Protein AF-A0AAW8L1C1-F1 (afdb_monomer_lite)

Secondary structure (DSSP, 8-state):
--------STTHHHHHHHHHHHTT-----S----PBPTTTTS-BHHHHHHHHHH-BGGGTB-----HHHHHHHHHHHHHHHHHHHHHHHHTT-HHHHHHHHHTT-

Structure (mmCIF, N/CA/C/O backbone):
data_AF-A0AAW8L1C1-F1
#
_entry.id   AF-A0AAW8L1C1-F1
#
loop_
_atom_site.group_PDB
_atom_site.id
_atom_site.type_symbol
_atom_site.label_atom_id
_atom_site.label_alt_id
_atom_site.label_comp_id
_atom_site.label_asym_id
_atom_site.label_entity_id
_atom_site.label_seq_id
_atom_site.pdbx_PDB_ins_code
_atom_site.Cartn_x
_atom_site.Cartn_y
_atom_site.Cartn_z
_atom_site.occupancy
_atom_site.B_iso_or_equiv
_atom_site.auth_seq_id
_atom_site.auth_comp_id
_atom_site.auth_asym_id
_atom_site.auth_atom_id
_atom_site.pdbx_PDB_model_num
ATOM 1 N N . MET A 1 1 ? -36.958 15.643 1.285 1.00 40.38 1 MET A N 1
ATOM 2 C CA . MET A 1 1 ? -37.271 14.335 1.900 1.00 40.38 1 MET A CA 1
ATOM 3 C C . MET A 1 1 ? -36.208 14.059 2.958 1.00 40.38 1 MET A C 1
ATOM 5 O O . MET A 1 1 ? -35.172 13.511 2.624 1.00 40.38 1 MET A O 1
ATOM 9 N N . SER A 1 2 ? -36.392 14.546 4.189 1.00 45.84 2 SER A N 1
ATOM 10 C CA . SER A 1 2 ? -35.437 14.309 5.283 1.00 45.84 2 SER A CA 1
ATOM 11 C C . SER A 1 2 ? -35.909 13.071 6.038 1.00 45.84 2 SER A C 1
ATOM 13 O O . SER A 1 2 ? -36.905 13.141 6.760 1.00 45.84 2 SER A O 1
ATOM 15 N N . SER A 1 3 ? -35.301 11.909 5.787 1.00 51.88 3 SER A N 1
ATOM 16 C CA . SER A 1 3 ? -35.626 10.710 6.560 1.00 51.88 3 SER A CA 1
ATOM 17 C C . SER A 1 3 ? -35.063 10.889 7.966 1.00 51.88 3 SER A C 1
ATOM 19 O O . SER A 1 3 ? -33.849 10.868 8.166 1.00 51.88 3 SER A O 1
ATOM 21 N N . GLY A 1 4 ? -35.951 11.103 8.935 1.00 50.31 4 GLY A N 1
ATOM 22 C CA . GLY A 1 4 ? -35.604 11.203 10.346 1.00 50.31 4 GLY A CA 1
ATOM 23 C C . GLY A 1 4 ? -35.111 9.863 10.878 1.00 50.31 4 GLY A C 1
ATOM 24 O O . GLY A 1 4 ? -35.896 9.065 11.383 1.00 50.31 4 GLY A O 1
ATOM 25 N N . VAL A 1 5 ? -33.804 9.630 10.788 1.00 61.09 5 VAL A N 1
ATOM 26 C CA . VAL A 1 5 ? -33.134 8.591 11.566 1.00 61.09 5 VAL A CA 1
ATOM 27 C C . VAL A 1 5 ? -33.022 9.118 12.995 1.00 61.09 5 VAL A C 1
ATOM 29 O O . VAL A 1 5 ? -32.218 10.002 13.287 1.00 61.09 5 VAL A O 1
ATOM 32 N N . LYS A 1 6 ? -33.863 8.614 13.904 1.00 57.12 6 LYS A N 1
ATOM 33 C CA . LYS A 1 6 ? -33.656 8.809 15.343 1.00 57.12 6 LYS A CA 1
ATOM 34 C C . LYS A 1 6 ? -32.507 7.894 15.760 1.00 57.12 6 LYS A C 1
ATOM 36 O O . LYS A 1 6 ? -32.712 6.700 15.944 1.00 57.12 6 LYS A O 1
ATOM 41 N N . SER A 1 7 ? -31.300 8.448 15.853 1.00 58.81 7 SER A N 1
ATOM 42 C CA . SER A 1 7 ? -30.153 7.761 16.449 1.00 58.81 7 SER A CA 1
ATOM 43 C C . SER A 1 7 ? -30.494 7.415 17.902 1.00 58.81 7 SER A C 1
ATOM 45 O O . SER A 1 7 ? -30.607 8.302 18.747 1.00 58.81 7 SER A O 1
ATOM 47 N N . SER A 1 8 ? -30.746 6.139 18.192 1.00 62.31 8 SER A N 1
ATOM 48 C CA . SER A 1 8 ? -30.950 5.663 19.560 1.00 62.31 8 SER A CA 1
ATOM 49 C C . SER A 1 8 ? -30.273 4.310 19.745 1.00 62.31 8 SER A C 1
ATOM 51 O O . SER A 1 8 ? -30.712 3.310 19.183 1.00 62.31 8 SER A O 1
ATOM 53 N N . GLY A 1 9 ? -29.202 4.296 20.535 1.00 63.62 9 GLY A N 1
ATOM 54 C CA . GLY A 1 9 ? -28.425 3.110 20.890 1.00 63.62 9 GLY A CA 1
ATOM 55 C C . GLY A 1 9 ? -27.038 3.511 21.396 1.00 63.62 9 GLY A C 1
ATOM 56 O O . GLY A 1 9 ? -26.455 4.468 20.890 1.00 63.62 9 GLY A O 1
ATOM 57 N N . LYS A 1 10 ? -26.505 2.807 22.402 1.00 63.91 10 LYS A N 1
ATOM 58 C CA . LYS A 1 10 ? -25.092 2.948 22.799 1.00 63.91 10 LYS A CA 1
ATOM 59 C C . LYS A 1 10 ? -24.225 2.425 21.646 1.00 63.91 10 LYS A C 1
ATOM 61 O O . LYS A 1 10 ? -24.422 1.284 21.246 1.00 63.91 10 LYS A O 1
ATOM 66 N N . GLY A 1 11 ? -23.327 3.251 21.109 1.00 73.31 11 GLY A N 1
ATOM 67 C CA . GLY A 1 11 ? -22.381 2.870 20.049 1.00 73.31 11 GLY A CA 1
ATOM 68 C C . GLY A 1 11 ? -22.735 3.316 18.625 1.00 73.31 11 GLY A C 1
ATOM 69 O O . GLY A 1 11 ? -21.860 3.341 17.772 1.00 73.31 11 GLY A O 1
ATOM 70 N N . LEU A 1 12 ? -23.978 3.728 18.330 1.00 81.12 12 LEU A N 1
ATOM 71 C CA . LEU A 1 12 ? -24.344 4.123 16.956 1.00 81.12 12 LEU A CA 1
ATOM 72 C C . LEU A 1 12 ? -23.616 5.399 16.497 1.00 81.12 12 LEU A C 1
ATOM 74 O O . LEU A 1 12 ? -23.209 5.496 15.344 1.00 81.12 12 LEU A O 1
ATOM 78 N N . ALA A 1 13 ? -23.450 6.370 17.400 1.00 82.44 13 ALA A N 1
ATOM 79 C CA . ALA A 1 13 ? -22.676 7.579 17.124 1.00 82.44 13 ALA A CA 1
ATOM 80 C C . ALA A 1 13 ? -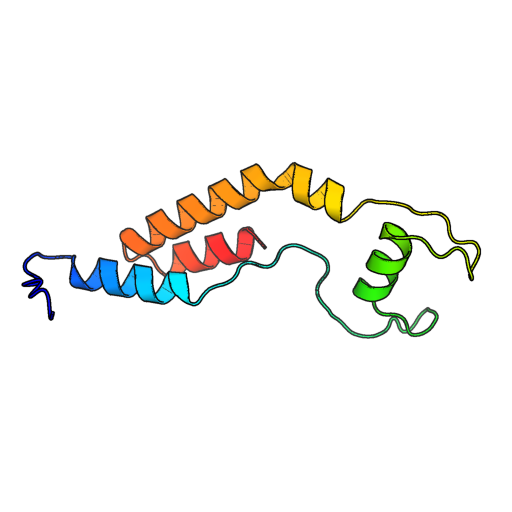21.200 7.253 16.839 1.00 82.44 13 ALA A C 1
ATOM 82 O O . ALA A 1 13 ? -20.628 7.808 15.905 1.00 82.44 13 ALA A O 1
ATOM 83 N N . ASP A 1 14 ? -20.634 6.306 17.588 1.00 81.50 14 ASP A N 1
ATOM 84 C CA . ASP A 1 14 ? -19.239 5.880 17.454 1.00 81.50 14 ASP A CA 1
ATOM 85 C C . ASP A 1 14 ? -19.007 5.169 16.111 1.00 81.50 14 ASP A C 1
ATOM 87 O O . ASP A 1 14 ? -18.030 5.448 15.425 1.00 81.50 14 ASP A O 1
ATOM 91 N N . ILE A 1 15 ? -19.957 4.338 15.667 1.00 82.88 15 ILE A N 1
ATOM 92 C CA . ILE A 1 15 ? -19.914 3.696 14.343 1.00 82.88 15 ILE A CA 1
ATOM 93 C C . ILE A 1 15 ? -19.962 4.738 13.219 1.00 82.88 15 ILE A C 1
ATOM 95 O O . ILE A 1 15 ? -19.180 4.655 12.276 1.00 82.88 15 ILE A O 1
ATOM 99 N N . PHE A 1 16 ? -20.861 5.727 13.296 1.00 85.75 16 PHE A N 1
ATOM 100 C CA . PHE A 1 16 ? -20.922 6.784 12.279 1.00 85.75 16 PHE A CA 1
ATOM 101 C C . PHE A 1 16 ? -19.635 7.607 12.227 1.00 85.75 16 PHE A C 1
ATOM 103 O O . PHE A 1 16 ? -19.192 7.960 11.136 1.00 85.75 16 PHE A O 1
ATOM 110 N N . GLN A 1 17 ? -19.032 7.879 13.384 1.00 85.00 17 GLN A N 1
ATOM 111 C CA . GLN A 1 17 ? -17.748 8.560 13.465 1.00 85.00 17 GLN A CA 1
ATOM 112 C C . GLN A 1 17 ? -16.632 7.717 12.829 1.00 85.00 17 GLN A C 1
ATOM 114 O O . GLN A 1 17 ? -15.905 8.225 11.981 1.00 85.00 17 GLN A O 1
ATOM 119 N N . ALA A 1 18 ? -16.553 6.423 13.150 1.00 84.88 18 ALA A N 1
ATOM 120 C CA . ALA A 1 18 ? -15.570 5.505 12.574 1.00 84.88 18 ALA A CA 1
ATOM 121 C C . ALA A 1 18 ? -15.708 5.381 11.047 1.00 84.88 18 ALA A C 1
ATOM 123 O O . ALA A 1 18 ? -14.718 5.426 10.322 1.00 84.88 18 ALA A O 1
ATOM 124 N N . VAL A 1 19 ? -16.940 5.281 10.534 1.00 86.19 19 VAL A N 1
ATOM 125 C CA . VAL A 1 19 ? -17.205 5.252 9.086 1.00 86.19 19 VAL A CA 1
ATOM 126 C C . VAL A 1 19 ? -16.817 6.578 8.428 1.00 86.19 19 VAL A C 1
ATOM 128 O O . VAL A 1 19 ? -16.242 6.569 7.340 1.00 86.19 19 VAL A O 1
ATOM 131 N N . ALA A 1 20 ? -17.104 7.713 9.071 1.00 87.69 20 ALA A N 1
ATOM 132 C CA . ALA A 1 20 ? -16.712 9.023 8.560 1.00 87.69 20 ALA A CA 1
ATOM 133 C C . ALA A 1 20 ? -15.184 9.166 8.481 1.00 87.69 20 ALA A C 1
ATOM 135 O O . ALA A 1 20 ? -14.679 9.638 7.465 1.00 87.69 20 ALA A O 1
ATOM 136 N N . GLU A 1 21 ? -14.453 8.710 9.498 1.00 86.50 21 GLU A N 1
ATOM 137 C CA . GLU A 1 21 ? -12.986 8.707 9.509 1.00 86.50 21 GLU A CA 1
ATOM 138 C C . GLU A 1 21 ? -12.410 7.801 8.417 1.00 86.50 21 GLU A C 1
ATOM 140 O O . GLU A 1 21 ? -11.592 8.255 7.622 1.00 86.50 21 GLU A O 1
ATOM 145 N N . LEU A 1 22 ? -12.892 6.559 8.309 1.00 87.00 22 LEU A N 1
ATOM 146 C CA . LEU A 1 22 ? -12.460 5.623 7.265 1.00 87.00 22 LEU A CA 1
ATOM 147 C C . LEU A 1 22 ? -12.724 6.160 5.855 1.00 87.00 22 LEU A C 1
ATOM 149 O O . LEU A 1 22 ? -11.906 5.968 4.964 1.00 87.00 22 LEU A O 1
ATOM 153 N N . SER A 1 23 ? -13.845 6.859 5.646 1.00 88.25 23 SER A N 1
ATOM 154 C CA . SER A 1 23 ? -14.198 7.420 4.335 1.00 88.25 23 SER A CA 1
ATOM 155 C C . SER A 1 23 ? -13.253 8.523 3.845 1.00 88.25 23 SER A C 1
ATOM 157 O O . SER A 1 23 ? -13.312 8.895 2.677 1.00 88.25 23 SER A O 1
ATOM 159 N N . GLN A 1 24 ? -12.408 9.060 4.729 1.00 89.69 24 GLN A N 1
ATOM 160 C CA . GLN A 1 24 ? -11.422 10.095 4.412 1.00 89.69 24 GLN A CA 1
ATOM 161 C C . GLN A 1 24 ? -10.014 9.529 4.192 1.00 89.69 24 GLN A C 1
ATOM 163 O O . GLN A 1 24 ? -9.082 10.302 3.972 1.00 89.69 24 GLN A O 1
ATOM 168 N N . MET A 1 25 ? -9.839 8.209 4.295 1.00 88.94 25 MET A N 1
ATOM 169 C CA . MET A 1 25 ? -8.537 7.557 4.222 1.00 88.94 25 MET A CA 1
ATOM 170 C C . MET A 1 25 ? -8.401 6.774 2.920 1.00 88.94 25 MET A C 1
ATOM 172 O O . MET A 1 25 ? -9.204 5.891 2.631 1.00 88.94 25 MET A O 1
ATOM 176 N N . ASP A 1 26 ? -7.325 7.056 2.190 1.00 91.12 26 ASP A N 1
ATOM 177 C CA . ASP A 1 26 ? -6.909 6.299 1.015 1.00 91.12 26 ASP A CA 1
ATOM 178 C C . ASP A 1 26 ? -5.613 5.545 1.333 1.00 91.12 26 ASP A C 1
ATOM 180 O O . ASP A 1 26 ? -4.654 6.129 1.842 1.00 91.12 26 ASP A O 1
ATOM 184 N N . VAL A 1 27 ? -5.574 4.249 1.014 1.00 91.69 27 VAL A N 1
ATOM 185 C CA . VAL A 1 27 ? -4.355 3.428 1.095 1.00 91.69 27 VAL A CA 1
ATOM 186 C C . VAL A 1 27 ? -3.750 3.325 -0.299 1.00 91.69 27 VAL A C 1
ATOM 188 O O . VAL A 1 27 ? -4.398 2.847 -1.232 1.00 91.69 27 VAL A O 1
ATOM 191 N N . LEU A 1 28 ? -2.506 3.784 -0.444 1.00 93.38 28 LEU A N 1
ATOM 192 C CA . LEU A 1 28 ? -1.795 3.834 -1.720 1.00 93.38 28 LEU A CA 1
ATOM 193 C C . LEU A 1 28 ? -0.677 2.793 -1.730 1.00 93.38 28 LEU A C 1
ATOM 195 O O . LEU A 1 28 ? 0.266 2.891 -0.957 1.00 93.38 28 LEU A O 1
ATOM 199 N N . VAL A 1 29 ? -0.750 1.830 -2.648 1.00 92.69 29 VAL A N 1
ATOM 200 C CA . VAL A 1 29 ? 0.267 0.780 -2.795 1.00 92.69 29 VAL A CA 1
ATOM 201 C C . VAL A 1 29 ? 1.088 1.042 -4.052 1.00 92.69 29 VAL A C 1
ATOM 203 O O . VAL A 1 29 ? 0.544 1.112 -5.154 1.00 92.69 29 VAL A O 1
ATOM 206 N N . GLY A 1 30 ? 2.406 1.177 -3.905 1.00 92.50 30 GLY A N 1
ATOM 207 C CA . GLY A 1 30 ? 3.303 1.337 -5.045 1.00 92.50 30 GLY A CA 1
ATOM 208 C C . GLY A 1 30 ? 4.653 1.945 -4.686 1.00 92.50 30 GLY A C 1
ATOM 209 O O . GLY A 1 30 ? 5.161 1.778 -3.580 1.00 92.50 30 GLY A O 1
ATOM 210 N N . ILE A 1 31 ? 5.248 2.649 -5.650 1.00 92.75 31 ILE A N 1
ATOM 211 C CA . ILE A 1 31 ? 6.515 3.359 -5.458 1.00 92.75 31 ILE A CA 1
ATOM 212 C C . ILE A 1 31 ? 6.187 4.815 -5.109 1.00 92.75 31 ILE A C 1
ATOM 214 O O . ILE A 1 31 ? 5.687 5.535 -5.979 1.00 92.75 31 ILE A O 1
ATOM 218 N N . PRO A 1 32 ? 6.454 5.274 -3.874 1.00 90.88 32 PRO A N 1
ATOM 219 C CA . PRO A 1 32 ? 6.173 6.650 -3.497 1.00 90.88 32 PRO A CA 1
ATOM 220 C C . PRO A 1 32 ? 7.024 7.619 -4.319 1.00 90.88 32 PRO A C 1
ATOM 222 O O . PRO A 1 32 ? 8.154 7.318 -4.721 1.00 90.88 32 PRO A O 1
ATOM 225 N N . HIS A 1 33 ? 6.477 8.812 -4.553 1.00 87.81 33 HIS A N 1
ATOM 226 C CA . HIS A 1 33 ? 7.273 9.902 -5.098 1.00 87.81 33 HIS A CA 1
ATOM 227 C C . HIS A 1 33 ? 8.412 10.240 -4.130 1.00 87.81 33 HIS A C 1
ATOM 229 O O . HIS A 1 33 ? 8.261 10.150 -2.912 1.00 87.81 33 HIS A O 1
ATOM 235 N N . GLY A 1 34 ? 9.554 10.634 -4.675 1.00 86.94 34 GLY A N 1
ATOM 236 C CA . GLY A 1 34 ? 10.725 10.957 -3.882 1.00 86.94 34 GLY A CA 1
ATOM 237 C C . GLY A 1 34 ? 11.739 11.740 -4.690 1.00 86.94 34 GLY A C 1
ATOM 238 O O . GLY A 1 34 ? 11.517 12.044 -5.862 1.00 86.94 34 GLY A O 1
ATOM 239 N N . GLU A 1 35 ? 12.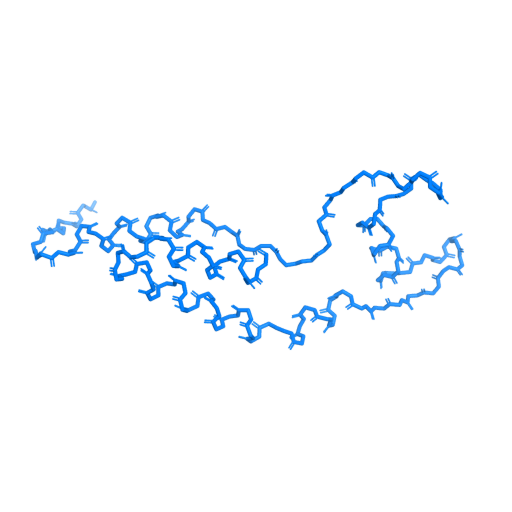856 12.043 -4.046 1.00 87.25 35 GLU A N 1
ATOM 240 C CA . GLU A 1 35 ? 13.916 12.848 -4.637 1.00 87.25 35 GLU A CA 1
ATOM 241 C C . GLU A 1 35 ? 14.578 12.163 -5.836 1.00 87.25 35 GLU A C 1
ATOM 243 O O . GLU A 1 35 ? 14.609 10.931 -5.967 1.00 87.25 35 GLU A O 1
ATOM 248 N N . ALA A 1 36 ? 15.135 12.993 -6.715 1.00 87.00 36 ALA A N 1
ATOM 249 C CA . ALA A 1 36 ? 15.981 12.524 -7.795 1.00 87.00 36 ALA A CA 1
ATOM 250 C C . ALA A 1 36 ? 17.201 11.798 -7.225 1.00 87.00 36 ALA A C 1
ATOM 252 O O . ALA A 1 36 ? 17.811 12.218 -6.236 1.00 87.00 36 ALA A O 1
ATOM 253 N N . ARG A 1 37 ? 17.579 10.705 -7.880 1.00 79.69 37 ARG A N 1
ATOM 254 C CA . ARG A 1 37 ? 18.795 9.986 -7.527 1.00 79.69 37 ARG A CA 1
ATOM 255 C C . ARG A 1 37 ? 20.017 10.866 -7.773 1.00 79.69 37 ARG A C 1
ATOM 257 O O . ARG A 1 37 ? 20.171 11.437 -8.849 1.00 79.69 37 ARG A O 1
ATOM 264 N N . THR A 1 38 ? 20.904 10.942 -6.785 1.00 79.19 38 THR A N 1
ATOM 265 C CA . THR A 1 38 ? 22.165 11.694 -6.887 1.00 79.19 38 THR A CA 1
ATOM 266 C C . THR A 1 38 ? 23.216 10.975 -7.734 1.00 79.19 38 THR A C 1
ATOM 268 O O . THR A 1 38 ? 24.174 11.601 -8.175 1.00 79.19 38 THR A O 1
ATOM 271 N N . ASP A 1 39 ? 23.037 9.672 -7.965 1.00 77.19 39 ASP A N 1
ATOM 272 C CA . ASP A 1 39 ? 23.962 8.772 -8.656 1.00 77.19 39 ASP A CA 1
ATOM 273 C C . ASP A 1 39 ? 23.534 8.416 -10.093 1.00 77.19 39 ASP A C 1
ATOM 275 O O . ASP A 1 39 ? 24.091 7.493 -10.682 1.00 77.19 39 ASP A O 1
ATOM 279 N N . GLY A 1 40 ? 22.555 9.124 -10.668 1.00 70.25 40 GLY A N 1
ATOM 280 C CA . GLY A 1 40 ? 21.994 8.793 -11.982 1.00 70.25 40 GLY A CA 1
ATOM 281 C C . GLY A 1 40 ? 21.537 10.000 -12.799 1.00 70.25 40 GLY A C 1
ATOM 282 O O . GLY A 1 40 ? 21.948 11.133 -12.560 1.00 70.25 40 GLY A O 1
ATOM 283 N N . ASP A 1 41 ? 20.645 9.750 -13.756 1.00 76.69 41 ASP A N 1
ATOM 284 C CA . ASP A 1 41 ? 20.214 10.707 -14.791 1.00 76.69 41 ASP A CA 1
ATOM 285 C C . ASP A 1 41 ? 19.246 11.800 -14.282 1.00 76.69 41 ASP A C 1
ATOM 287 O O . ASP A 1 41 ? 18.501 12.401 -15.055 1.00 76.69 41 ASP A O 1
ATOM 291 N N . GLY A 1 42 ? 19.200 12.032 -12.967 1.00 85.00 42 GLY A N 1
ATOM 292 C CA . GLY A 1 42 ? 18.263 12.960 -12.327 1.00 85.00 42 GLY A CA 1
ATOM 293 C C . GLY A 1 42 ? 16.815 12.458 -12.254 1.00 85.00 42 GLY A C 1
ATOM 294 O O . GLY A 1 42 ? 15.925 13.223 -11.888 1.00 85.00 42 GLY A O 1
ATOM 295 N N . LEU A 1 43 ? 16.563 11.188 -12.583 1.00 87.50 43 LEU A N 1
ATOM 296 C CA . LEU A 1 43 ? 15.242 10.569 -12.463 1.00 87.50 43 LEU A CA 1
ATOM 297 C C . LEU A 1 43 ? 14.965 10.095 -11.030 1.00 87.50 43 LEU A C 1
ATOM 299 O O . LEU A 1 43 ? 15.864 9.665 -10.299 1.00 87.50 43 LEU A O 1
ATOM 303 N N . THR A 1 44 ? 13.693 10.139 -10.640 1.00 92.06 44 THR A N 1
ATOM 304 C CA . THR A 1 44 ? 13.202 9.579 -9.374 1.00 92.06 44 THR A CA 1
ATOM 305 C C . THR A 1 44 ? 12.925 8.080 -9.514 1.00 92.06 44 THR A C 1
ATOM 307 O O . THR A 1 44 ? 12.706 7.568 -10.615 1.00 92.06 44 THR A O 1
ATOM 310 N N . ASN A 1 45 ? 12.866 7.352 -8.394 1.00 91.25 45 ASN A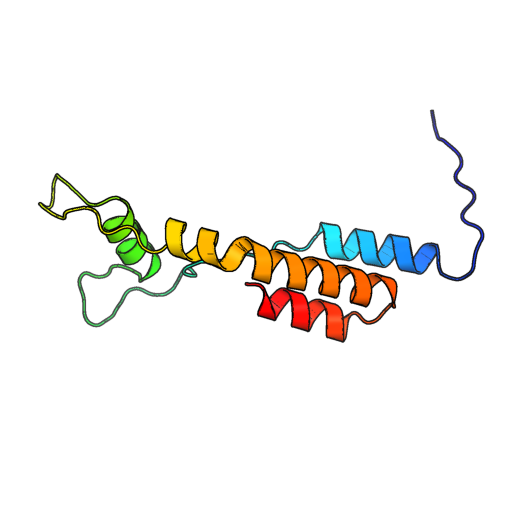 N 1
ATOM 311 C CA . ASN A 1 45 ? 12.533 5.920 -8.417 1.00 91.25 45 ASN A CA 1
ATOM 312 C C . ASN A 1 45 ? 11.150 5.644 -9.029 1.00 91.25 45 ASN A C 1
ATOM 314 O O . ASN A 1 45 ? 10.987 4.653 -9.737 1.00 91.25 45 ASN A O 1
ATOM 318 N N . ALA A 1 46 ? 10.176 6.531 -8.810 1.00 92.69 46 ALA A N 1
ATOM 319 C CA . ALA A 1 46 ? 8.852 6.416 -9.414 1.00 92.69 46 ALA A CA 1
ATOM 320 C C . ALA A 1 46 ? 8.911 6.546 -10.948 1.00 92.69 46 ALA A C 1
ATOM 322 O O . ALA A 1 46 ? 8.291 5.760 -11.660 1.00 92.69 46 ALA A O 1
ATOM 323 N N . GLN A 1 47 ? 9.706 7.488 -11.467 1.00 92.25 47 GLN A N 1
ATOM 324 C CA . GLN A 1 47 ? 9.898 7.660 -12.912 1.00 92.25 47 GLN A CA 1
ATOM 325 C C . GLN A 1 47 ? 10.623 6.468 -13.540 1.00 92.25 47 GLN A C 1
ATOM 327 O O . GLN A 1 47 ? 10.227 6.003 -14.605 1.00 92.25 47 GLN A O 1
ATOM 332 N N . ILE A 1 48 ? 11.658 5.951 -12.871 1.00 91.25 48 ILE A N 1
ATOM 333 C CA . ILE A 1 48 ? 12.386 4.761 -13.326 1.00 91.25 48 ILE A CA 1
ATOM 334 C C . ILE A 1 48 ? 11.450 3.548 -13.346 1.00 91.25 48 ILE A C 1
ATOM 336 O O . ILE A 1 48 ? 11.423 2.818 -14.333 1.00 91.25 48 ILE A O 1
ATOM 340 N N . GLY A 1 49 ? 10.653 3.351 -12.291 1.00 92.44 49 GLY A N 1
ATOM 341 C CA . G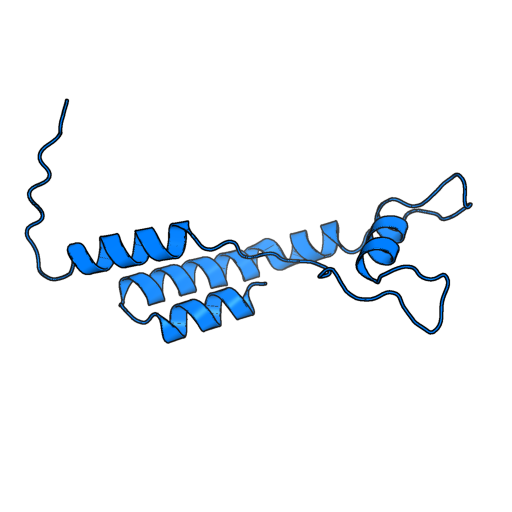LY A 1 49 ? 9.663 2.278 -12.229 1.00 92.44 49 GLY A CA 1
ATOM 342 C C . GLY A 1 49 ? 8.654 2.354 -13.372 1.00 92.44 49 GLY A C 1
ATOM 343 O O . GLY A 1 49 ? 8.442 1.361 -14.057 1.00 92.44 49 GLY A O 1
ATOM 344 N N . TYR A 1 50 ? 8.118 3.545 -13.645 1.00 92.50 50 TYR A N 1
ATOM 345 C CA . TYR A 1 50 ? 7.199 3.772 -14.762 1.00 92.50 50 TYR A CA 1
ATOM 346 C C . TYR A 1 50 ? 7.837 3.475 -16.129 1.00 92.50 50 TYR A C 1
ATOM 348 O O . TYR A 1 50 ? 7.230 2.815 -16.970 1.00 92.50 50 TYR A O 1
ATOM 356 N N . LEU A 1 51 ? 9.079 3.923 -16.343 1.00 93.44 51 LEU A N 1
ATOM 357 C CA . LEU A 1 51 ? 9.825 3.675 -17.578 1.00 93.44 51 LEU A CA 1
ATOM 358 C C . LEU A 1 51 ? 10.109 2.185 -17.792 1.00 93.44 51 LEU A C 1
ATOM 360 O O . LEU A 1 51 ? 10.074 1.710 -18.922 1.00 93.44 51 LEU A O 1
ATOM 364 N N . MET A 1 52 ? 10.405 1.448 -16.721 1.00 93.12 52 MET A N 1
ATOM 365 C CA . MET A 1 52 ? 10.592 0.002 -16.799 1.00 93.12 52 MET A CA 1
ATOM 366 C C . MET A 1 52 ? 9.269 -0.712 -17.069 1.00 93.12 52 MET A C 1
ATOM 368 O O . MET A 1 52 ? 9.238 -1.576 -17.936 1.00 93.12 52 MET A O 1
ATOM 372 N N . GLU A 1 53 ? 8.185 -0.325 -16.396 1.00 94.31 53 GLU A N 1
ATOM 373 C CA . GLU A 1 53 ? 6.868 -0.943 -16.570 1.00 94.31 53 GLU A CA 1
ATOM 374 C C . GLU A 1 53 ? 6.367 -0.823 -18.017 1.00 94.31 53 GLU A C 1
ATOM 376 O O . GLU A 1 53 ? 5.986 -1.824 -18.613 1.00 94.31 53 GLU A O 1
ATOM 381 N N . GLY A 1 54 ? 6.410 0.383 -18.598 1.00 93.31 54 GLY A N 1
ATOM 382 C CA . GLY A 1 54 ? 5.904 0.648 -19.953 1.00 93.31 54 GLY A CA 1
ATOM 383 C C . GLY A 1 54 ? 6.940 0.541 -21.077 1.00 93.31 54 GLY A C 1
ATOM 384 O O . GLY A 1 54 ? 6.583 0.610 -22.253 1.00 93.31 54 GLY A O 1
ATOM 385 N N . GLY A 1 55 ? 8.225 0.411 -20.739 1.00 94.25 55 GLY A N 1
ATOM 386 C CA . GLY A 1 55 ? 9.320 0.528 -21.700 1.00 94.25 55 GLY A CA 1
ATOM 387 C C . GLY A 1 55 ? 9.425 1.922 -22.339 1.00 94.25 55 GLY A C 1
ATOM 388 O O . GLY A 1 55 ? 8.700 2.865 -22.022 1.00 94.25 55 GLY A O 1
ATOM 389 N N . SER A 1 56 ? 10.361 2.069 -23.275 1.00 93.12 56 SER A N 1
ATOM 390 C CA . SER A 1 56 ? 10.513 3.273 -24.095 1.00 93.12 56 SER A CA 1
ATOM 391 C C . SER A 1 56 ? 11.128 2.921 -25.448 1.00 93.12 56 SER A C 1
ATOM 393 O O . SER A 1 56 ? 12.351 2.779 -25.559 1.00 93.12 56 SER A O 1
ATOM 395 N N . PRO A 1 57 ? 10.308 2.803 -26.512 1.00 91.62 57 PRO A N 1
ATOM 396 C CA . PRO A 1 57 ? 10.806 2.539 -27.859 1.00 91.62 57 PRO A CA 1
ATOM 397 C C . PRO A 1 57 ? 11.770 3.621 -28.362 1.00 91.62 57 PRO A C 1
ATOM 399 O O . PRO A 1 57 ? 12.743 3.309 -29.040 1.00 91.62 57 PRO A O 1
ATOM 402 N N . SER A 1 58 ? 11.547 4.889 -27.994 1.00 92.50 58 SER A N 1
ATOM 403 C CA . SER A 1 58 ? 12.414 6.009 -28.389 1.00 92.50 58 SER A CA 1
ATOM 404 C C . SER A 1 58 ? 13.802 5.948 -27.748 1.00 92.50 58 SER A C 1
ATOM 406 O O . SER A 1 58 ? 14.756 6.480 -28.311 1.00 92.50 58 SER A O 1
ATOM 408 N N . GLN A 1 59 ? 13.927 5.283 -26.597 1.00 90.12 59 GLN A N 1
ATOM 409 C CA . GLN A 1 59 ? 15.194 5.076 -25.893 1.00 90.12 59 GLN A CA 1
ATOM 410 C C . GLN A 1 59 ? 15.728 3.641 -26.037 1.00 90.12 59 GLN A C 1
ATOM 412 O O . GLN A 1 59 ? 16.725 3.305 -25.405 1.00 90.12 59 GLN A O 1
ATOM 417 N N . ASN A 1 60 ? 15.102 2.799 -26.873 1.00 92.75 60 ASN A N 1
ATOM 418 C CA . ASN A 1 60 ? 15.409 1.368 -27.013 1.00 92.75 60 ASN A CA 1
ATOM 419 C C . ASN A 1 60 ? 15.362 0.586 -25.685 1.00 92.75 60 ASN A C 1
ATOM 421 O O . ASN A 1 60 ? 16.140 -0.345 -25.468 1.00 92.75 60 ASN A O 1
ATOM 425 N N . ILE A 1 61 ? 14.443 0.956 -24.792 1.00 91.94 61 ILE A N 1
ATOM 426 C CA . ILE A 1 61 ? 14.214 0.269 -23.521 1.00 91.94 61 ILE A CA 1
ATOM 427 C C . ILE A 1 61 ? 13.023 -0.682 -23.704 1.00 91.94 61 ILE A C 1
ATOM 429 O O . ILE A 1 61 ? 11.914 -0.203 -23.955 1.00 91.94 61 ILE A O 1
ATOM 433 N N . PRO A 1 62 ? 13.210 -2.010 -23.599 1.00 94.25 62 PRO A N 1
ATOM 434 C CA . PRO A 1 62 ? 12.089 -2.942 -23.599 1.00 94.25 62 PRO A CA 1
ATOM 435 C C . PRO A 1 62 ? 11.289 -2.829 -22.295 1.00 94.25 62 PRO A C 1
ATOM 437 O O . PRO A 1 62 ? 11.853 -2.507 -21.247 1.00 94.25 62 PRO A O 1
ATOM 440 N N . GLU A 1 63 ? 9.997 -3.140 -22.363 1.00 95.50 63 GLU A N 1
ATOM 441 C CA . GLU A 1 63 ? 9.134 -3.253 -21.184 1.00 95.50 63 GLU A CA 1
ATOM 442 C C . GLU A 1 63 ? 9.616 -4.363 -20.234 1.00 95.50 63 GLU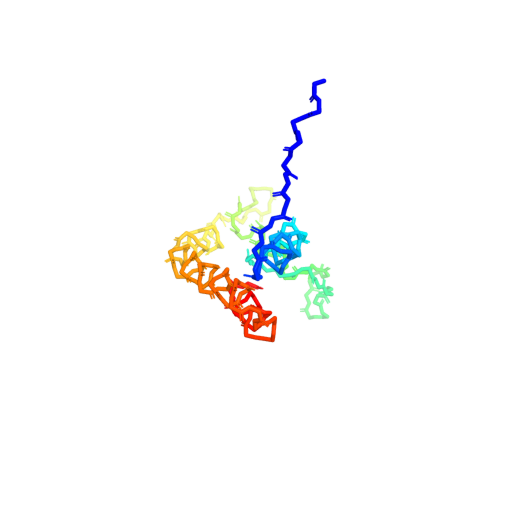 A C 1
ATOM 444 O O . GLU A 1 63 ? 10.120 -5.412 -20.645 1.00 95.50 63 GLU A O 1
ATOM 449 N N . ARG A 1 64 ? 9.490 -4.099 -18.936 1.00 95.69 64 ARG A N 1
ATOM 450 C CA . ARG A 1 64 ? 9.842 -4.977 -17.821 1.00 95.69 64 ARG A CA 1
ATOM 451 C C . ARG A 1 64 ? 8.770 -4.815 -16.742 1.00 95.69 64 ARG A C 1
ATOM 453 O O . ARG A 1 64 ? 9.049 -4.161 -15.743 1.00 95.69 64 ARG A O 1
ATOM 460 N N . PRO A 1 65 ? 7.558 -5.355 -16.938 1.00 94.75 65 PRO A N 1
ATOM 461 C CA . PRO A 1 65 ? 6.467 -5.184 -15.987 1.00 94.75 65 PRO A CA 1
ATOM 462 C C . PRO A 1 65 ? 6.774 -5.891 -14.662 1.00 94.75 65 PRO A C 1
ATOM 464 O O . PRO A 1 65 ? 7.133 -7.070 -14.636 1.00 94.75 65 PRO A O 1
ATOM 467 N N . PHE A 1 66 ? 6.649 -5.164 -13.557 1.00 94.44 66 PHE A N 1
ATOM 468 C CA . PHE A 1 66 ? 6.894 -5.659 -12.200 1.00 94.44 66 PHE A CA 1
ATOM 469 C C . PHE A 1 66 ? 5.990 -4.994 -11.161 1.00 94.44 66 PHE A C 1
ATOM 471 O O . PHE A 1 66 ? 5.667 -5.624 -10.156 1.00 94.44 66 PHE A O 1
ATOM 478 N N . LEU A 1 67 ? 5.581 -3.742 -11.383 1.00 94.19 67 LEU A N 1
ATOM 479 C CA . LEU A 1 67 ? 4.790 -2.985 -10.423 1.00 94.19 67 LEU A CA 1
ATOM 480 C C . LEU A 1 67 ? 3.331 -3.435 -10.454 1.00 94.19 67 LEU A C 1
ATOM 482 O O . LEU A 1 67 ? 2.822 -3.873 -9.428 1.00 94.19 67 LEU A O 1
ATOM 486 N N . VAL A 1 68 ? 2.679 -3.382 -11.620 1.00 93.88 68 VAL A N 1
ATOM 487 C CA . VAL A 1 68 ? 1.285 -3.829 -11.771 1.00 93.88 68 VAL A CA 1
ATOM 488 C C . VAL A 1 68 ? 1.128 -5.302 -11.382 1.00 93.88 68 VAL A C 1
ATOM 490 O O . VAL A 1 68 ? 0.360 -5.572 -10.457 1.00 93.88 68 VAL A O 1
ATOM 493 N N . PRO A 1 69 ? 1.891 -6.255 -11.959 1.00 95.94 69 PRO A N 1
ATOM 494 C CA . PRO A 1 69 ? 1.747 -7.660 -11.582 1.00 95.94 69 PRO A CA 1
ATOM 495 C C . PRO A 1 69 ? 2.154 -7.928 -10.128 1.00 95.94 69 PRO A C 1
ATOM 497 O O . PRO A 1 69 ? 1.671 -8.881 -9.522 1.00 95.94 69 PRO A O 1
ATOM 500 N N . GLY A 1 70 ? 3.052 -7.122 -9.553 1.00 95.00 70 GLY A N 1
ATOM 501 C CA . GLY A 1 70 ? 3.424 -7.218 -8.143 1.00 95.00 70 GLY A CA 1
ATOM 502 C C . GLY A 1 70 ? 2.286 -6.797 -7.213 1.00 95.00 70 GLY A C 1
ATOM 503 O O . GLY A 1 70 ? 2.017 -7.487 -6.234 1.00 95.00 70 GLY A O 1
ATOM 504 N N . VAL A 1 71 ? 1.588 -5.705 -7.537 1.00 94.88 71 VAL A N 1
ATOM 505 C CA . VAL A 1 71 ? 0.421 -5.229 -6.778 1.00 94.88 71 VAL A CA 1
ATOM 506 C C . VAL A 1 71 ? -0.753 -6.200 -6.909 1.00 94.88 71 VAL A C 1
ATOM 508 O O . VAL A 1 71 ? -1.387 -6.514 -5.905 1.00 94.88 71 VAL A O 1
ATOM 511 N N . GLU A 1 72 ? -1.008 -6.731 -8.107 1.00 95.94 72 GLU A N 1
ATOM 512 C CA . GLU A 1 72 ? -2.055 -7.740 -8.330 1.00 95.94 72 GLU A CA 1
ATOM 513 C C . GLU A 1 72 ? -1.836 -8.996 -7.474 1.00 95.94 72 GLU A C 1
ATOM 515 O O . GLU A 1 72 ? -2.783 -9.516 -6.890 1.00 95.94 72 GLU A O 1
ATOM 520 N N . GLN A 1 73 ? -0.586 -9.449 -7.324 1.00 96.00 73 GLN A N 1
ATOM 521 C CA . GLN A 1 73 ? -0.254 -10.627 -6.512 1.00 96.00 73 GLN A CA 1
ATOM 522 C C . GLN A 1 73 ? -0.560 -10.461 -5.020 1.00 96.00 73 GLN A C 1
ATOM 524 O O . GLN A 1 73 ? -0.823 -11.456 -4.349 1.00 96.00 73 GLN A O 1
ATOM 529 N N . VAL A 1 74 ? -0.517 -9.235 -4.494 1.00 94.50 74 VAL A N 1
ATOM 530 C CA . VAL A 1 74 ? -0.730 -8.955 -3.063 1.00 94.50 74 VAL A CA 1
ATOM 531 C C . VAL A 1 74 ? -2.092 -8.324 -2.775 1.00 94.50 74 VAL A C 1
ATOM 533 O O . VAL A 1 74 ? -2.380 -7.986 -1.628 1.00 94.50 74 VAL A O 1
ATOM 536 N N . GLN A 1 75 ? -2.944 -8.161 -3.791 1.00 94.38 75 GLN A N 1
ATOM 537 C CA . GLN A 1 75 ? -4.222 -7.460 -3.670 1.00 94.38 75 GLN A CA 1
ATOM 538 C C . GLN A 1 75 ? -5.127 -8.073 -2.593 1.00 94.38 75 GLN A C 1
ATOM 540 O O . GLN A 1 75 ? -5.719 -7.337 -1.801 1.00 94.38 75 GLN A O 1
ATOM 545 N N . ASP A 1 76 ? -5.186 -9.403 -2.519 1.00 96.06 76 ASP A N 1
ATOM 546 C CA . ASP A 1 76 ? -5.979 -10.113 -1.511 1.00 96.06 76 ASP A CA 1
ATOM 547 C C . ASP A 1 76 ? -5.442 -9.860 -0.093 1.00 96.06 76 ASP A C 1
ATOM 549 O O . ASP A 1 76 ? -6.206 -9.552 0.823 1.00 96.06 76 ASP A O 1
ATOM 553 N N . GLU A 1 77 ? -4.118 -9.898 0.091 1.00 95.06 77 GLU A N 1
ATOM 554 C CA . GLU A 1 77 ? -3.477 -9.635 1.386 1.00 95.06 77 GLU A CA 1
ATOM 555 C C . GLU A 1 77 ? -3.703 -8.193 1.865 1.00 95.06 77 GLU A C 1
ATOM 557 O O . GLU A 1 77 ? -3.925 -7.945 3.056 1.00 95.06 77 GLU A O 1
ATOM 562 N N . VAL A 1 78 ? -3.661 -7.231 0.940 1.00 95.12 78 VAL A N 1
ATOM 563 C CA . VAL A 1 78 ? -3.992 -5.824 1.204 1.00 95.12 78 VAL A CA 1
ATOM 564 C C . VAL A 1 78 ? -5.470 -5.705 1.582 1.00 95.12 78 VAL A C 1
ATOM 566 O O . VAL A 1 78 ? -5.791 -5.105 2.610 1.00 95.12 78 VAL A O 1
ATOM 569 N N . GLY A 1 79 ? -6.367 -6.339 0.821 1.00 94.62 79 GLY A N 1
ATOM 570 C CA . GLY A 1 79 ? -7.803 -6.371 1.099 1.00 94.62 79 GLY A CA 1
ATOM 571 C C . GLY A 1 79 ? -8.125 -6.915 2.492 1.00 94.62 79 GLY A C 1
ATOM 572 O O . GLY A 1 79 ? -8.903 -6.310 3.231 1.00 94.62 79 GLY A O 1
ATOM 573 N N . GLU A 1 80 ? -7.468 -7.996 2.915 1.00 96.12 80 GLU A N 1
ATOM 574 C CA . GLU A 1 80 ? -7.630 -8.533 4.268 1.00 96.12 80 GLU A CA 1
ATOM 575 C C . GLU A 1 80 ? -7.232 -7.537 5.363 1.00 96.12 80 GLU A C 1
ATOM 577 O O . GLU A 1 80 ? -7.870 -7.480 6.420 1.00 96.12 80 GLU A O 1
ATOM 582 N N . LYS A 1 81 ? -6.154 -6.774 5.159 1.00 95.62 81 LYS A N 1
ATOM 583 C CA . LYS A 1 81 ? -5.712 -5.761 6.127 1.00 95.62 81 LYS A CA 1
ATOM 584 C C . LYS A 1 81 ? -6.711 -4.614 6.219 1.00 95.62 81 LYS A C 1
ATOM 586 O O . LYS A 1 81 ? -6.974 -4.158 7.330 1.00 95.62 81 LYS A O 1
ATOM 591 N N . LEU A 1 82 ? -7.308 -4.209 5.097 1.00 94.19 82 LEU A N 1
ATOM 592 C CA . LEU A 1 82 ? -8.369 -3.200 5.073 1.00 94.19 82 LEU A CA 1
ATOM 593 C C . LEU A 1 82 ? -9.602 -3.670 5.854 1.00 94.19 82 LEU A C 1
ATOM 595 O O . LEU A 1 82 ? -10.095 -2.929 6.699 1.00 94.19 82 LEU A O 1
ATOM 599 N N . VAL A 1 83 ? -10.047 -4.918 5.666 1.00 95.00 83 VAL A N 1
ATOM 600 C CA . VAL A 1 83 ? -11.154 -5.493 6.458 1.00 95.00 83 VAL A CA 1
ATOM 601 C C . VAL A 1 83 ? -10.828 -5.463 7.952 1.00 95.00 83 VAL A C 1
ATOM 603 O O . VAL A 1 83 ? -11.610 -4.950 8.748 1.00 95.00 83 VAL A O 1
ATOM 606 N N . LYS A 1 84 ? -9.629 -5.917 8.340 1.00 95.62 84 LYS A N 1
ATOM 607 C CA . LYS A 1 84 ? -9.185 -5.895 9.744 1.00 95.62 84 LYS A CA 1
ATOM 608 C C . LYS A 1 84 ? -9.113 -4.466 10.303 1.00 95.62 84 LYS A C 1
ATOM 610 O O . LYS A 1 84 ? -9.321 -4.272 11.502 1.00 95.62 84 LYS A O 1
ATOM 615 N N . ALA A 1 85 ? -8.773 -3.476 9.475 1.00 93.88 85 ALA A N 1
ATOM 616 C CA . ALA A 1 85 ? -8.745 -2.072 9.874 1.00 93.88 85 ALA A CA 1
ATOM 617 C C . ALA A 1 85 ? -10.159 -1.543 10.137 1.00 93.88 85 ALA A C 1
ATOM 619 O O . ALA A 1 85 ? -10.369 -0.869 11.144 1.00 93.88 85 ALA A O 1
ATOM 620 N N . VAL A 1 86 ? -11.124 -1.906 9.286 1.00 92.31 86 VAL A N 1
ATOM 621 C CA . VAL A 1 86 ? -12.544 -1.585 9.480 1.00 92.31 86 VAL A CA 1
ATOM 622 C C . VAL A 1 86 ? -13.068 -2.200 10.775 1.00 92.31 86 VAL A C 1
ATOM 624 O O . VAL A 1 86 ? -13.663 -1.484 11.575 1.00 92.31 86 VAL A O 1
ATOM 627 N N . ASP A 1 87 ? -12.784 -3.478 11.039 1.00 93.62 87 ASP A N 1
ATOM 628 C CA . ASP A 1 87 ? -13.176 -4.131 12.297 1.00 93.62 87 ASP A CA 1
ATOM 629 C C . ASP A 1 87 ? -12.613 -3.379 13.514 1.00 93.62 87 ASP A C 1
ATOM 631 O O . ASP A 1 87 ? -13.332 -3.067 14.462 1.00 93.62 87 ASP A O 1
ATOM 635 N N . ALA A 1 88 ? -11.330 -3.001 13.461 1.00 92.31 88 ALA A N 1
ATOM 636 C CA . ALA A 1 88 ? -10.694 -2.231 14.526 1.00 92.31 88 ALA A CA 1
ATOM 637 C C . ALA A 1 88 ? -11.312 -0.834 14.710 1.00 92.31 88 ALA A C 1
ATOM 639 O O . ALA A 1 88 ? -11.390 -0.353 15.841 1.00 92.31 88 ALA A O 1
ATOM 640 N N . ALA A 1 89 ? -11.751 -0.189 13.629 1.00 90.69 89 ALA A N 1
ATOM 641 C CA . ALA A 1 89 ? -12.438 1.096 13.682 1.00 90.69 89 ALA A CA 1
ATOM 642 C C . ALA A 1 89 ? -13.816 0.968 14.351 1.00 90.69 89 ALA A C 1
ATOM 644 O O . ALA A 1 89 ? -14.157 1.770 15.219 1.00 90.69 89 ALA A O 1
ATOM 645 N N . LEU A 1 90 ? -14.581 -0.069 13.991 1.00 89.38 90 LEU A N 1
ATOM 646 C CA . LEU A 1 90 ? -15.900 -0.357 14.564 1.00 89.38 90 LEU A CA 1
ATOM 647 C C . LEU A 1 90 ? -15.825 -0.721 16.056 1.00 89.38 90 LEU A C 1
ATOM 649 O O . LEU A 1 90 ? -16.733 -0.379 16.812 1.00 89.38 90 LEU A O 1
ATOM 653 N N . ASP A 1 91 ? -14.721 -1.331 16.490 1.00 89.38 91 ASP A N 1
ATOM 654 C CA . ASP A 1 91 ? -14.411 -1.592 17.902 1.00 89.38 91 ASP A CA 1
ATOM 655 C C . ASP A 1 91 ? -13.937 -0.335 18.672 1.00 89.38 91 ASP A C 1
ATOM 657 O O . ASP A 1 91 ? -13.633 -0.410 19.866 1.00 89.38 91 ASP A O 1
ATOM 661 N N . GLY A 1 92 ? -13.832 0.824 18.009 1.00 87.19 92 GLY A N 1
ATOM 662 C CA . GLY A 1 92 ? -13.330 2.071 18.599 1.00 87.19 92 GLY A CA 1
ATOM 663 C C . GLY A 1 92 ? -11.817 2.078 18.849 1.00 87.19 92 GLY A C 1
ATOM 664 O O . GLY A 1 92 ? -11.315 2.886 19.630 1.00 87.19 92 GLY A O 1
ATOM 665 N N . ASN A 1 93 ? -11.066 1.175 18.212 1.00 90.06 93 ASN A N 1
ATOM 666 C CA . ASN A 1 93 ? -9.619 1.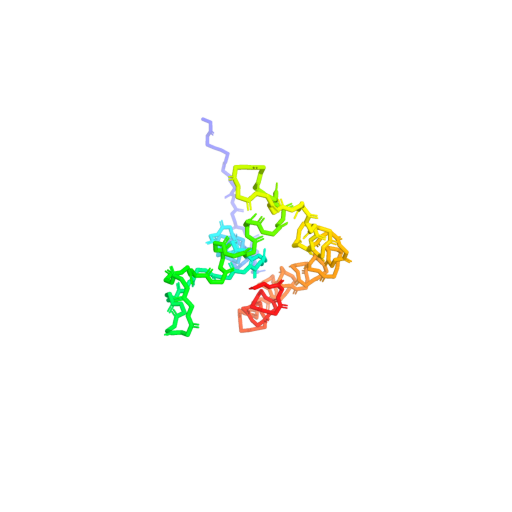056 18.353 1.00 90.06 93 ASN A CA 1
ATOM 667 C C . ASN A 1 93 ? -8.886 1.737 17.188 1.00 90.06 93 ASN A C 1
ATOM 669 O O . ASN A 1 93 ? -8.251 1.087 16.350 1.00 90.06 93 ASN A O 1
ATOM 673 N N . SER A 1 94 ? -8.931 3.072 17.170 1.00 88.00 94 SER A N 1
ATOM 674 C CA . SER A 1 94 ? -8.318 3.894 16.116 1.00 88.00 94 SER A CA 1
ATOM 675 C C . SER A 1 94 ? -6.813 3.643 15.964 1.00 88.00 94 SER A C 1
ATOM 677 O O . SER A 1 94 ? -6.281 3.681 14.860 1.00 88.00 94 SER A O 1
ATOM 679 N N . GLN A 1 95 ? -6.109 3.316 17.052 1.00 92.06 95 GLN A N 1
ATOM 680 C CA . GLN A 1 95 ? -4.674 3.014 17.014 1.00 92.06 95 GLN A CA 1
ATOM 681 C C . GLN A 1 95 ? -4.373 1.729 16.232 1.00 92.06 95 GLN A C 1
ATOM 683 O O . GLN A 1 95 ? -3.436 1.682 15.434 1.00 92.06 95 GLN A O 1
ATOM 688 N N . ARG A 1 96 ? -5.180 0.681 16.438 1.00 94.06 96 ARG A N 1
ATOM 689 C CA . ARG A 1 96 ? -5.066 -0.572 15.685 1.00 94.06 96 ARG A CA 1
ATOM 690 C C . ARG A 1 96 ? -5.504 -0.395 14.233 1.00 94.06 96 ARG A C 1
ATOM 692 O O . ARG A 1 96 ? -4.846 -0.956 13.363 1.00 94.06 96 ARG A O 1
ATOM 699 N N . MET A 1 97 ? -6.561 0.378 13.987 1.00 92.75 97 MET A N 1
ATOM 700 C CA . MET A 1 97 ? -7.004 0.742 12.639 1.00 92.75 97 MET A CA 1
ATOM 701 C C . MET A 1 97 ? -5.862 1.397 11.852 1.00 92.75 97 MET A C 1
ATOM 703 O O . MET A 1 97 ? -5.464 0.859 10.824 1.00 92.75 97 MET A O 1
ATOM 707 N N . MET A 1 98 ? -5.271 2.482 12.369 1.00 92.69 98 MET A N 1
ATOM 708 C CA . MET A 1 98 ? -4.183 3.206 11.693 1.00 92.69 98 MET A CA 1
ATOM 709 C C . MET A 1 98 ? -2.997 2.296 11.377 1.00 92.69 98 MET A C 1
ATOM 711 O O . MET A 1 98 ? -2.528 2.259 10.246 1.00 92.69 98 MET A O 1
ATOM 715 N N . LYS A 1 99 ? -2.573 1.476 12.344 1.00 95.38 99 LYS A N 1
ATOM 716 C CA . LYS A 1 99 ? -1.482 0.517 12.137 1.00 95.38 99 LYS A CA 1
ATOM 717 C C . LYS A 1 99 ? -1.779 -0.486 11.015 1.00 95.38 99 LYS A C 1
ATOM 719 O O . LYS A 1 99 ? -0.868 -0.897 10.299 1.00 95.38 99 LYS A O 1
ATOM 724 N N . LEU A 1 100 ? -3.028 -0.940 10.897 1.00 95.31 100 LEU A N 1
ATOM 725 C CA . LEU A 1 100 ? -3.428 -1.887 9.856 1.00 95.31 100 LEU A CA 1
ATOM 726 C C . LEU A 1 100 ? -3.452 -1.224 8.479 1.00 95.31 100 LEU A C 1
ATOM 728 O O . LEU A 1 100 ? -2.940 -1.834 7.541 1.00 95.31 100 LEU A O 1
ATOM 732 N N . LEU A 1 101 ? -3.957 0.010 8.388 1.00 93.69 101 LEU A N 1
ATOM 733 C CA . LEU A 1 101 ? -3.940 0.811 7.161 1.00 93.69 101 LEU A CA 1
ATOM 734 C C . LEU A 1 101 ? -2.504 1.079 6.690 1.00 93.69 101 LEU A C 1
ATOM 736 O O . LEU A 1 101 ? -2.176 0.736 5.562 1.00 93.69 101 LEU A O 1
ATOM 740 N N . GLU A 1 102 ? -1.621 1.553 7.574 1.00 93.00 102 GLU A N 1
ATOM 741 C CA . GLU A 1 102 ? -0.195 1.776 7.267 1.00 93.00 102 GLU A CA 1
ATOM 742 C C . GLU A 1 102 ? 0.529 0.493 6.834 1.00 93.00 102 GLU A C 1
ATOM 744 O O . GLU A 1 102 ? 1.450 0.516 6.026 1.00 93.00 102 GLU A O 1
ATOM 749 N N . SER A 1 103 ? 0.138 -0.664 7.377 1.00 93.44 103 SER A N 1
ATOM 750 C CA . SER A 1 103 ? 0.735 -1.943 6.977 1.00 93.44 103 SER A CA 1
ATOM 751 C C . SER A 1 103 ? 0.217 -2.469 5.636 1.00 93.44 103 SER A C 1
ATOM 753 O O . SER A 1 103 ? 0.764 -3.450 5.119 1.00 93.44 103 SER A O 1
ATOM 755 N N . ALA A 1 104 ? -0.878 -1.903 5.125 1.00 92.19 104 ALA A N 1
ATOM 756 C CA . ALA A 1 104 ? -1.513 -2.307 3.879 1.00 92.19 104 ALA A CA 1
ATOM 757 C C . ALA A 1 104 ? -0.931 -1.566 2.666 1.00 92.19 104 ALA A C 1
ATOM 759 O O . ALA A 1 104 ? -0.941 -2.140 1.579 1.00 92.19 104 ALA A O 1
ATOM 760 N N . GLY A 1 105 ? -0.385 -0.361 2.857 1.00 84.25 105 GLY A N 1
ATOM 761 C CA . GLY A 1 105 ? 0.240 0.453 1.812 1.00 84.25 105 GLY A CA 1
ATOM 762 C C . GLY A 1 105 ? 0.860 1.722 2.366 1.00 84.25 105 GLY A C 1
ATOM 763 O O . GLY A 1 105 ? 0.184 2.374 3.193 1.00 84.25 105 GLY A O 1
#

Radius of gyration: 20.7 Å; chains: 1; bounding box: 61×25×51 Å

Foldseek 3Di:
DDPDDPDDDPQPVLLVVLVVVLVVDDQDDFDDFDFQDPPDDRDTPVRVLVCQQCPDVPVPGDHDRDTVVVCVVCVVVLVVLQVVLSVCSSVVNPVSNVVSSVVSD

Sequence (105 aa):
MSSGVKSSGKGLADIFQAVAELSQMDVLVGIPHGEARTDGDGLTNAQIGYLMEGGSPSQNIPERPFLVPGVEQVQDEVGEKLVKAVDAALDGNSQRMMKLLESAG

pLDDT: mean 87.17, std 11.67, range [40.38, 96.12]